Protein AF-A0AAJ0EB88-F1 (afdb_monomer_lite)

Organism: NCBI:txid359342

pLDDT: mean 83.56, std 17.17, range [38.0, 97.31]

Secondary structure (DSSP, 8-state):
--PPPP---------------EEEEE-SS-EEEESSSEEEE---S-S-TTPPEE--HHHHHHHHHTTTT--TT-B--EEEEE-

Structure (mmCIF, N/CA/C/O backbone):
data_AF-A0AAJ0EB88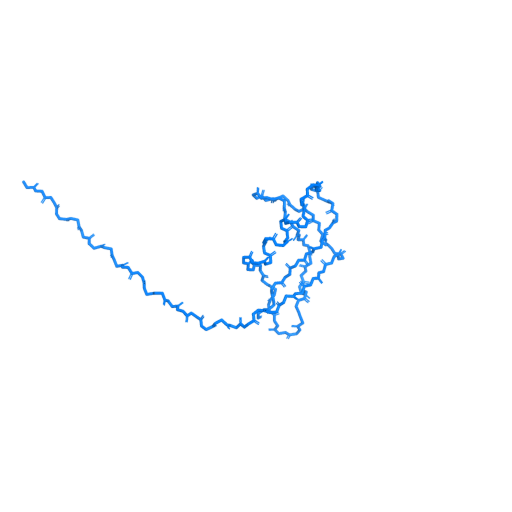-F1
#
_entry.id   AF-A0AAJ0EB88-F1
#
loop_
_atom_site.group_PDB
_atom_site.id
_atom_site.type_symbol
_atom_site.label_atom_id
_atom_site.label_alt_id
_atom_site.label_comp_id
_atom_site.label_asym_id
_atom_site.label_entity_id
_atom_site.label_seq_id
_atom_site.pdbx_PDB_ins_code
_atom_site.Cartn_x
_atom_site.Cartn_y
_atom_site.Cartn_z
_atom_site.occupancy
_atom_site.B_iso_or_equiv
_atom_site.auth_seq_id
_atom_site.auth_comp_id
_atom_site.auth_asym_id
_atom_site.auth_atom_id
_atom_site.pdbx_PDB_model_num
ATOM 1 N N . MET A 1 1 ? 39.193 31.759 23.322 1.00 38.00 1 MET A N 1
ATOM 2 C CA . MET A 1 1 ? 39.441 30.682 22.339 1.00 38.00 1 MET A CA 1
ATOM 3 C C . MET A 1 1 ? 38.102 30.019 22.041 1.00 38.00 1 MET A C 1
ATOM 5 O O . MET A 1 1 ? 37.623 29.266 22.874 1.00 38.00 1 MET A O 1
ATOM 9 N N . GLN A 1 2 ? 37.447 30.387 20.938 1.00 53.19 2 GLN A N 1
ATOM 10 C CA . GLN A 1 2 ? 36.144 29.853 20.522 1.00 53.19 2 GLN A CA 1
ATOM 11 C C . GLN A 1 2 ? 36.375 28.918 19.326 1.00 53.19 2 GLN A C 1
ATOM 13 O O . GLN A 1 2 ? 37.075 29.289 18.387 1.00 53.19 2 GLN A O 1
ATOM 18 N N . PHE A 1 3 ? 35.868 27.690 19.422 1.00 53.38 3 PHE A N 1
ATOM 19 C CA . PHE A 1 3 ? 36.094 26.592 18.478 1.00 53.38 3 PHE A CA 1
ATOM 20 C C . PHE A 1 3 ? 35.393 26.832 17.126 1.00 53.38 3 PHE A C 1
ATOM 22 O O . PHE A 1 3 ? 34.253 27.302 17.129 1.00 53.38 3 PHE A O 1
ATOM 29 N N . PRO A 1 4 ? 36.008 26.478 15.979 1.00 57.16 4 PRO A N 1
ATOM 30 C CA . PRO A 1 4 ? 35.340 26.511 14.685 1.00 57.16 4 PRO A CA 1
ATOM 31 C C . PRO A 1 4 ? 34.578 25.196 14.473 1.00 57.16 4 PRO A C 1
ATOM 33 O O . PRO A 1 4 ? 35.161 24.114 14.526 1.00 57.16 4 PRO A O 1
ATOM 36 N N . THR A 1 5 ? 33.269 25.265 14.236 1.00 63.97 5 THR A N 1
ATOM 37 C CA . THR A 1 5 ? 32.485 24.089 13.836 1.00 63.97 5 THR A CA 1
ATOM 38 C C . THR A 1 5 ? 32.486 23.976 12.316 1.00 63.97 5 THR A C 1
ATOM 40 O O . THR A 1 5 ? 32.121 24.908 11.602 1.00 63.97 5 THR A O 1
ATOM 43 N N . PHE A 1 6 ? 32.948 22.823 11.846 1.00 56.44 6 PHE A N 1
ATOM 44 C CA . PHE A 1 6 ? 33.058 22.423 10.451 1.00 56.44 6 PHE A CA 1
ATOM 45 C C . PHE A 1 6 ? 31.693 22.165 9.787 1.00 56.44 6 PHE A C 1
ATOM 47 O O . PHE A 1 6 ? 30.798 21.590 10.396 1.00 56.44 6 PHE A O 1
ATOM 54 N N . ALA A 1 7 ? 31.623 22.569 8.514 1.00 60.03 7 ALA A N 1
ATOM 55 C CA . ALA A 1 7 ? 30.959 21.963 7.353 1.00 60.03 7 ALA A CA 1
ATOM 56 C C . ALA A 1 7 ? 29.692 21.100 7.538 1.00 60.03 7 ALA A C 1
ATOM 58 O O . ALA A 1 7 ? 29.735 20.009 8.100 1.00 60.03 7 ALA A O 1
ATOM 59 N N . VAL A 1 8 ? 28.621 21.485 6.832 1.00 55.84 8 VAL A N 1
ATOM 60 C CA . VAL A 1 8 ? 27.605 20.539 6.347 1.00 55.84 8 VAL A CA 1
ATOM 61 C C . VAL A 1 8 ? 27.463 20.716 4.836 1.00 55.84 8 VAL A C 1
ATOM 63 O O . VAL A 1 8 ? 27.009 21.749 4.348 1.00 55.84 8 VAL A O 1
ATOM 66 N N . LEU A 1 9 ? 27.909 19.694 4.106 1.00 53.84 9 LEU A N 1
ATOM 67 C CA . LEU A 1 9 ? 27.670 19.485 2.681 1.00 53.84 9 LEU A CA 1
ATOM 68 C C . LEU A 1 9 ? 26.160 19.352 2.447 1.00 53.84 9 LEU A C 1
ATOM 70 O O . LEU A 1 9 ? 25.547 18.398 2.923 1.00 53.84 9 LEU A O 1
ATOM 74 N N . ALA A 1 10 ? 25.562 20.293 1.718 1.00 54.31 10 ALA A N 1
ATOM 75 C CA . ALA A 1 10 ? 24.189 20.158 1.252 1.00 54.31 10 ALA A CA 1
ATOM 76 C C . ALA A 1 10 ? 24.165 19.232 0.027 1.00 54.31 10 ALA A C 1
ATOM 78 O O . ALA A 1 10 ? 24.789 19.499 -1.000 1.00 54.31 10 ALA A O 1
ATOM 79 N N . SER A 1 11 ? 23.479 18.110 0.204 1.00 52.31 11 SER A N 1
ATOM 80 C CA . SER A 1 11 ? 23.363 16.961 -0.682 1.00 52.31 11 SER A CA 1
ATOM 81 C C . SER A 1 11 ? 22.913 17.310 -2.103 1.00 52.31 11 SER A C 1
ATOM 83 O O . SER A 1 11 ? 21.977 18.078 -2.315 1.00 52.31 11 SER A O 1
ATOM 85 N N . ILE A 1 12 ? 23.556 16.669 -3.079 1.00 57.91 12 ILE A N 1
ATOM 86 C CA . ILE A 1 12 ? 23.170 16.679 -4.490 1.00 57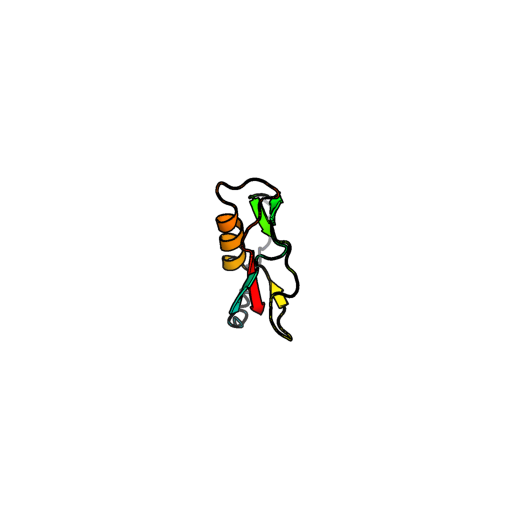.91 12 ILE A CA 1
ATOM 87 C C . ILE A 1 12 ? 21.792 16.015 -4.594 1.00 57.91 12 ILE A C 1
ATOM 89 O O . ILE A 1 12 ? 21.653 14.818 -4.345 1.00 57.91 12 ILE A O 1
ATOM 93 N N . MET A 1 13 ? 20.769 16.787 -4.955 1.00 56.25 13 MET A N 1
ATOM 94 C CA . MET A 1 13 ? 19.460 16.246 -5.311 1.00 56.25 13 MET A CA 1
ATOM 95 C C . MET A 1 13 ? 19.607 15.539 -6.660 1.00 56.25 13 MET A C 1
ATOM 97 O O . MET A 1 13 ? 19.577 16.171 -7.715 1.00 56.25 13 MET A O 1
ATOM 101 N N . VAL A 1 14 ? 19.809 14.222 -6.630 1.00 51.50 14 VAL A N 1
ATOM 102 C CA . VAL A 1 14 ? 19.642 13.371 -7.809 1.00 51.50 14 VAL A CA 1
ATOM 103 C C . VAL A 1 14 ? 18.158 13.410 -8.158 1.00 51.50 14 VAL A C 1
ATOM 105 O O . VAL A 1 14 ? 17.344 12.715 -7.553 1.00 51.50 14 VAL A O 1
ATOM 108 N N . ALA A 1 15 ? 17.795 14.258 -9.118 1.00 48.62 15 ALA A N 1
ATOM 109 C CA . ALA A 1 15 ? 16.528 14.154 -9.821 1.00 48.62 15 ALA A CA 1
ATOM 110 C C . ALA A 1 15 ? 16.584 12.869 -10.660 1.00 48.62 15 ALA A C 1
ATOM 112 O O . ALA A 1 15 ? 16.981 12.878 -11.824 1.00 48.62 15 ALA A O 1
ATOM 113 N N . GLY A 1 16 ? 16.280 11.738 -10.021 1.00 48.81 16 GLY A N 1
ATOM 114 C CA . GLY A 1 16 ? 16.074 10.475 -10.709 1.00 48.81 16 GLY A CA 1
ATOM 115 C C . GLY A 1 16 ? 14.938 10.662 -11.704 1.00 48.81 16 GLY A C 1
ATOM 116 O O . GLY A 1 16 ? 13.848 11.084 -11.320 1.00 48.81 16 GLY A O 1
ATOM 117 N N . ALA A 1 17 ? 15.217 10.400 -12.979 1.00 48.09 17 ALA A N 1
ATOM 118 C CA . ALA A 1 17 ? 14.214 10.351 -14.028 1.00 48.09 17 ALA A CA 1
ATOM 119 C C . ALA A 1 17 ? 13.065 9.448 -13.558 1.00 48.09 17 ALA A C 1
ATOM 121 O O . ALA A 1 17 ? 13.255 8.250 -13.346 1.00 48.09 17 ALA A O 1
ATOM 122 N N . SER A 1 18 ? 11.893 10.031 -13.315 1.00 50.03 18 SER A N 1
ATOM 123 C CA . SER A 1 18 ? 10.728 9.295 -12.851 1.00 50.03 18 SER A CA 1
ATOM 124 C C . SER A 1 18 ? 10.250 8.375 -13.970 1.00 50.03 18 SER A C 1
ATOM 126 O O . SER A 1 18 ? 9.635 8.818 -14.939 1.00 50.03 18 SER A O 1
ATOM 128 N N . ALA A 1 19 ? 10.511 7.074 -13.827 1.00 57.59 19 ALA A N 1
ATOM 129 C CA . ALA A 1 19 ? 9.680 6.074 -14.477 1.00 57.59 19 ALA A CA 1
ATOM 130 C C . ALA A 1 19 ? 8.227 6.384 -14.087 1.00 57.59 19 ALA A C 1
ATOM 132 O O . ALA A 1 19 ? 7.915 6.550 -12.905 1.00 57.59 19 ALA A O 1
ATOM 133 N N . GLN A 1 20 ? 7.357 6.573 -15.078 1.00 69.50 20 GLN A N 1
ATOM 134 C CA . GLN A 1 20 ? 5.964 6.920 -14.833 1.00 69.50 20 GLN A CA 1
ATOM 135 C C . GLN A 1 20 ? 5.279 5.721 -14.170 1.00 69.50 20 GLN A C 1
ATOM 137 O O . GLN A 1 20 ? 4.911 4.761 -14.845 1.00 69.50 20 GLN A O 1
ATOM 142 N N . ALA A 1 21 ? 5.143 5.771 -12.843 1.00 81.75 21 ALA A N 1
ATOM 143 C CA . ALA A 1 21 ? 4.457 4.741 -12.080 1.00 81.75 21 ALA A CA 1
ATOM 144 C C . ALA A 1 21 ? 3.015 4.604 -12.589 1.00 81.75 21 ALA A C 1
ATOM 146 O O . ALA A 1 21 ? 2.252 5.575 -12.649 1.00 81.75 21 ALA A O 1
ATOM 147 N N . THR A 1 22 ? 2.644 3.389 -12.976 1.00 91.25 22 THR A N 1
ATOM 148 C CA . THR A 1 22 ? 1.244 3.018 -13.225 1.00 91.25 22 THR A CA 1
ATOM 149 C C . THR A 1 22 ? 0.610 2.573 -11.915 1.00 91.25 22 THR A C 1
ATOM 151 O O . THR A 1 22 ? 1.321 2.061 -11.067 1.00 91.25 22 THR A O 1
ATOM 154 N N . TYR A 1 23 ? -0.693 2.761 -11.715 1.00 92.19 23 TYR A N 1
ATOM 155 C CA . TYR A 1 23 ? -1.350 2.373 -10.462 1.00 92.19 23 TYR A CA 1
ATOM 156 C C . TYR A 1 23 ? -2.380 1.290 -10.735 1.00 92.19 23 TYR A C 1
ATOM 158 O O . TYR A 1 23 ? -3.227 1.459 -11.612 1.00 92.19 23 TYR A O 1
ATOM 166 N N . GLU A 1 24 ? -2.318 0.212 -9.967 1.00 94.00 24 GLU A N 1
ATOM 167 C CA . GLU A 1 24 ? -3.241 -0.916 -10.049 1.00 94.00 24 GLU A CA 1
ATOM 168 C C . GLU A 1 24 ? -3.899 -1.149 -8.687 1.00 94.00 24 GLU A C 1
ATOM 170 O O . GLU A 1 24 ? -3.369 -0.751 -7.645 1.00 94.00 24 GLU A O 1
ATOM 175 N N . THR A 1 25 ? -5.087 -1.753 -8.688 1.00 94.62 25 THR A N 1
ATOM 176 C CA . THR A 1 25 ? -5.844 -2.028 -7.466 1.00 94.62 25 THR A CA 1
ATOM 177 C C . THR A 1 25 ? -6.193 -3.503 -7.338 1.00 94.62 25 THR A C 1
ATOM 179 O O . THR A 1 25 ? -6.402 -4.203 -8.326 1.00 94.62 25 THR A O 1
ATOM 182 N N . ALA A 1 26 ? -6.273 -3.974 -6.097 1.00 92.50 26 ALA A N 1
ATOM 183 C CA . ALA A 1 26 ? -6.635 -5.343 -5.758 1.00 92.50 26 ALA A CA 1
ATOM 184 C C . ALA A 1 26 ? -7.402 -5.377 -4.430 1.00 92.50 26 ALA A C 1
ATOM 186 O O . ALA A 1 26 ? -7.135 -4.577 -3.536 1.00 92.50 26 ALA A O 1
ATOM 187 N N . ASN A 1 27 ? -8.360 -6.297 -4.289 1.00 91.69 27 ASN A N 1
ATOM 188 C CA . ASN A 1 27 ? -9.205 -6.399 -3.090 1.00 91.69 27 ASN A CA 1
ATOM 189 C C . ASN A 1 27 ? -9.426 -7.835 -2.571 1.00 91.69 27 ASN A C 1
ATOM 191 O O . ASN A 1 27 ? -10.237 -8.036 -1.672 1.00 91.69 27 ASN A O 1
ATOM 195 N N . TYR A 1 28 ? -8.736 -8.837 -3.126 1.00 88.00 28 TYR A N 1
ATOM 196 C CA . TYR A 1 28 ? -9.043 -10.253 -2.882 1.00 88.00 28 TYR A CA 1
ATOM 197 C C . TYR A 1 28 ? -8.382 -10.829 -1.616 1.00 88.00 28 TYR A C 1
ATOM 199 O O . TYR A 1 28 ? -8.941 -11.741 -1.012 1.00 88.00 28 TYR A O 1
ATOM 207 N N . LEU A 1 29 ? -7.231 -10.297 -1.185 1.00 91.50 29 LEU A N 1
ATOM 208 C CA . LEU A 1 29 ? -6.572 -10.652 0.087 1.00 91.50 29 LEU A CA 1
ATOM 209 C C . LEU A 1 29 ? -6.350 -9.451 1.014 1.00 91.50 29 LEU A C 1
ATOM 211 O O . LEU A 1 29 ? -5.829 -9.613 2.118 1.00 91.50 29 LEU A O 1
ATOM 215 N N . SER A 1 30 ? -6.697 -8.239 0.580 1.00 93.62 30 SER A N 1
ATOM 216 C CA . SER A 1 30 ? -6.368 -7.027 1.324 1.00 93.62 30 SER A CA 1
ATOM 217 C C . SER A 1 30 ? -7.335 -6.737 2.459 1.00 93.62 30 SER A C 1
ATOM 219 O O . SER A 1 30 ? -8.558 -6.723 2.299 1.00 93.62 30 SER A O 1
ATOM 221 N N . VAL A 1 31 ? -6.745 -6.423 3.607 1.00 97.06 31 VAL A N 1
ATOM 222 C CA . VAL A 1 31 ? -7.447 -6.025 4.824 1.00 97.06 31 VAL A CA 1
ATOM 223 C C . VAL A 1 31 ? -6.769 -4.812 5.450 1.00 97.06 31 VAL A C 1
ATOM 225 O O . VAL A 1 31 ? -5.590 -4.540 5.206 1.00 97.06 31 VAL A O 1
ATOM 228 N N . CYS A 1 32 ? -7.504 -4.082 6.283 1.00 97.19 32 CYS A N 1
ATOM 229 C CA . CYS A 1 32 ? -6.945 -2.981 7.054 1.00 97.19 32 CYS A CA 1
ATOM 230 C C . CYS A 1 32 ? -6.008 -3.519 8.139 1.00 97.19 32 CYS A C 1
ATOM 232 O O . CYS A 1 32 ? -6.434 -4.138 9.118 1.00 97.19 32 CYS A O 1
ATOM 234 N N . GLN A 1 33 ? -4.714 -3.283 7.954 1.00 95.88 33 GLN A N 1
ATOM 235 C CA . GLN A 1 33 ? -3.635 -3.691 8.847 1.00 95.88 33 GLN A CA 1
ATOM 236 C C . GLN A 1 33 ? -3.289 -2.543 9.807 1.00 95.88 33 GLN A C 1
ATOM 238 O O . GLN A 1 33 ? -3.468 -1.368 9.483 1.00 95.88 33 GLN A O 1
ATOM 243 N N . GLN A 1 34 ? -2.789 -2.876 11.000 1.00 91.81 34 GLN A N 1
ATOM 244 C CA . GLN A 1 34 ? -2.382 -1.871 11.984 1.00 91.81 34 GLN A CA 1
ATOM 245 C C . GLN A 1 34 ? -0.984 -1.322 11.663 1.00 91.81 34 GLN A C 1
ATOM 247 O O . GLN A 1 34 ? -0.024 -2.086 11.610 1.00 91.81 34 GLN A O 1
ATOM 252 N N . GLY A 1 35 ? -0.874 0.003 11.538 1.00 82.06 35 GLY A N 1
ATOM 253 C CA . GLY A 1 35 ? 0.381 0.753 11.436 1.00 82.06 35 GLY A CA 1
ATOM 254 C C . GLY A 1 35 ? 0.295 2.085 12.191 1.00 82.06 35 GLY A C 1
ATOM 255 O O . GLY A 1 35 ? -0.416 2.174 13.195 1.00 82.06 35 GLY A O 1
ATOM 256 N N . ILE A 1 36 ? 0.993 3.120 11.698 1.00 85.19 36 ILE A N 1
ATOM 257 C CA . ILE A 1 36 ? 0.824 4.515 12.161 1.00 85.19 36 ILE A CA 1
ATOM 258 C C . ILE A 1 36 ? -0.625 4.963 11.917 1.00 85.19 36 ILE A C 1
ATOM 260 O O . ILE A 1 36 ? -1.286 5.461 12.823 1.00 85.19 36 ILE A O 1
ATOM 264 N N . ASN A 1 37 ? -1.121 4.698 10.708 1.00 90.31 37 ASN A N 1
ATOM 265 C CA . ASN A 1 37 ? -2.533 4.714 10.348 1.00 90.31 37 ASN A CA 1
ATOM 266 C C . ASN A 1 37 ? -2.981 3.280 10.026 1.00 90.31 37 ASN A C 1
ATOM 268 O O . ASN A 1 37 ? -2.143 2.403 9.789 1.00 90.31 37 ASN A O 1
ATOM 272 N N . LEU A 1 38 ? -4.295 3.029 10.001 1.00 94.06 38 LEU A N 1
ATOM 273 C CA . LEU A 1 38 ? -4.795 1.807 9.368 1.00 94.06 38 LEU A CA 1
ATOM 274 C C . LEU A 1 38 ? -4.459 1.862 7.879 1.00 94.06 38 LEU A C 1
ATOM 276 O O . LEU A 1 38 ? -4.728 2.864 7.221 1.00 94.06 38 LEU A O 1
ATOM 280 N N . PHE A 1 39 ? -3.873 0.786 7.369 1.00 96.62 39 PHE A N 1
ATOM 281 C CA . PHE A 1 39 ? -3.360 0.723 6.008 1.00 96.62 39 PHE A CA 1
ATOM 282 C C . PHE A 1 39 ? -3.888 -0.516 5.299 1.00 96.62 39 PHE A C 1
ATOM 284 O O . PHE A 1 39 ? -3.784 -1.628 5.823 1.00 96.62 39 PHE A O 1
ATOM 291 N N . CYS A 1 40 ? -4.435 -0.334 4.101 1.00 96.88 40 CYS A N 1
ATOM 292 C CA . CYS A 1 40 ? -4.921 -1.442 3.299 1.00 96.88 40 CYS A CA 1
ATOM 293 C C . CYS A 1 40 ? -3.771 -2.228 2.654 1.00 96.88 40 CYS A C 1
ATOM 295 O O . CYS A 1 40 ? -3.065 -1.703 1.794 1.00 96.88 40 CYS A O 1
ATOM 297 N N . SER A 1 41 ? -3.582 -3.488 3.053 1.00 94.56 41 SER A N 1
ATOM 298 C CA . SER A 1 41 ? -2.543 -4.362 2.492 1.00 94.56 41 SER A CA 1
ATOM 299 C C . SER A 1 41 ? -2.924 -5.840 2.580 1.00 94.56 41 SER A C 1
ATOM 301 O O . SER A 1 41 ? -3.777 -6.228 3.380 1.00 94.56 41 SER A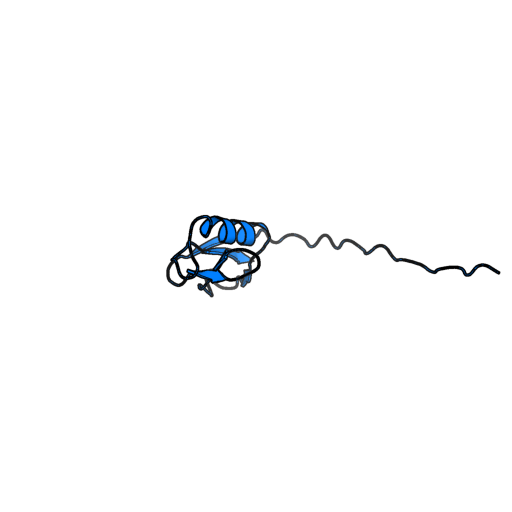 O 1
ATOM 303 N N . GLY A 1 42 ? -2.286 -6.669 1.757 1.00 93.56 42 GLY A N 1
ATOM 304 C CA . GLY A 1 42 ? -2.434 -8.126 1.756 1.00 93.56 42 GLY A CA 1
ATOM 305 C C . GLY A 1 42 ? -2.226 -8.764 0.384 1.00 93.56 42 GLY A C 1
ATOM 306 O O . GLY A 1 42 ? -1.860 -9.933 0.306 1.00 93.56 42 GLY A O 1
ATOM 307 N N . ASN A 1 43 ? -2.401 -8.004 -0.698 1.00 92.00 43 ASN A N 1
ATOM 308 C CA . ASN A 1 43 ? -2.112 -8.469 -2.049 1.00 92.00 43 ASN A CA 1
ATOM 309 C C . ASN A 1 43 ? -0.631 -8.255 -2.386 1.00 92.00 43 ASN A C 1
ATOM 311 O O . ASN A 1 43 ? -0.051 -7.214 -2.064 1.00 92.00 43 ASN A O 1
ATOM 315 N N . THR A 1 44 ? -0.056 -9.233 -3.079 1.00 90.38 44 THR A N 1
ATOM 316 C CA . THR A 1 44 ? 1.310 -9.220 -3.613 1.00 90.38 44 THR A CA 1
ATOM 317 C C . THR A 1 44 ? 1.287 -9.668 -5.067 1.00 90.38 44 THR A C 1
ATOM 319 O O . THR A 1 44 ? 0.512 -10.567 -5.405 1.00 90.38 44 THR A O 1
ATOM 322 N N . GLY A 1 45 ? 2.169 -9.117 -5.896 1.00 90.56 45 GLY A N 1
ATOM 323 C CA . GLY A 1 45 ? 2.192 -9.404 -7.328 1.00 90.56 45 GLY A CA 1
ATOM 324 C C . GLY A 1 45 ? 0.978 -8.814 -8.040 1.00 90.56 45 GLY A C 1
ATOM 325 O O . GLY A 1 45 ? 0.440 -9.444 -8.948 1.00 90.56 45 GLY A O 1
ATOM 326 N N . VAL A 1 46 ? 0.515 -7.646 -7.582 1.00 92.06 46 VAL A N 1
ATOM 327 C CA . VAL A 1 46 ? -0.591 -6.919 -8.214 1.00 92.06 46 VAL A CA 1
A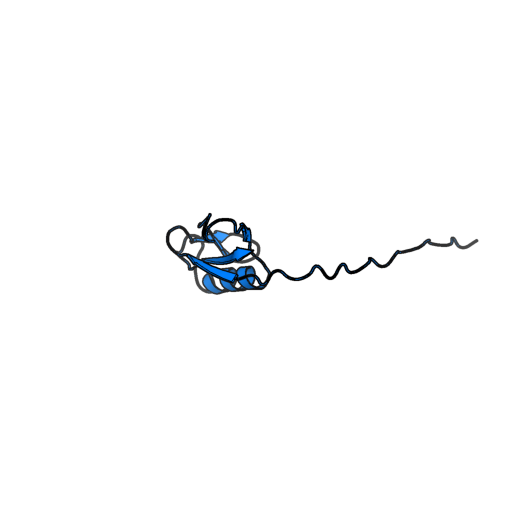TOM 328 C C . VAL A 1 46 ? -0.154 -6.438 -9.593 1.00 92.06 46 VAL A C 1
ATOM 330 O O . VAL A 1 46 ? -0.898 -6.583 -10.556 1.00 92.06 46 VAL A O 1
ATOM 333 N N . CYS A 1 47 ? 1.069 -5.925 -9.698 1.00 91.88 47 CYS A N 1
ATOM 334 C CA . CYS A 1 47 ? 1.595 -5.383 -10.934 1.00 91.88 47 CYS A CA 1
ATOM 335 C C . CYS A 1 47 ? 1.897 -6.475 -11.967 1.00 91.88 47 CYS A C 1
ATOM 337 O O . CYS A 1 47 ? 2.495 -7.514 -11.674 1.00 91.88 47 CYS A O 1
ATOM 339 N N . GLN A 1 48 ? 1.529 -6.214 -13.222 1.00 86.12 48 GLN A N 1
ATOM 340 C CA . GLN A 1 48 ? 1.790 -7.146 -14.317 1.00 86.12 48 GLN A CA 1
ATOM 341 C C . GLN A 1 48 ? 3.290 -7.295 -14.642 1.00 86.12 48 GLN A C 1
ATOM 343 O O . GLN A 1 48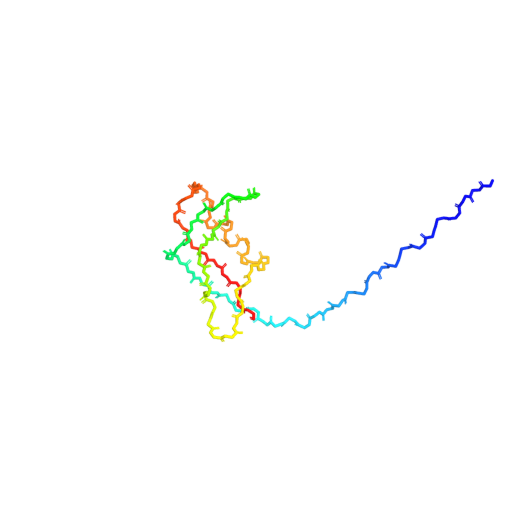 ? 4.091 -6.387 -14.427 1.00 86.12 48 GLN A O 1
ATOM 348 N N . LYS A 1 49 ? 3.639 -8.465 -15.205 1.00 79.25 49 LYS A N 1
ATOM 349 C CA . LYS A 1 49 ? 4.974 -8.937 -15.639 1.00 79.25 49 LYS A CA 1
ATOM 350 C C . LYS A 1 49 ? 6.091 -7.883 -15.666 1.00 79.25 49 LYS A C 1
ATOM 352 O O . LYS A 1 49 ? 6.112 -7.002 -16.521 1.00 79.25 49 LYS A O 1
ATOM 357 N N . GLY A 1 50 ? 7.092 -8.099 -14.812 1.00 79.00 50 GLY A N 1
ATOM 358 C CA . GLY A 1 50 ? 8.352 -7.351 -14.805 1.00 79.00 50 GLY A CA 1
ATOM 359 C C . GLY A 1 50 ? 8.307 -6.036 -14.031 1.00 79.00 50 GLY A C 1
ATOM 360 O O . GLY A 1 50 ? 9.364 -5.451 -13.819 1.00 79.00 50 GLY A O 1
ATOM 361 N N . LYS A 1 51 ? 7.123 -5.603 -13.585 1.00 87.25 51 LYS A N 1
ATOM 362 C CA . LYS A 1 51 ? 6.967 -4.452 -12.698 1.00 87.25 51 LYS A CA 1
ATOM 363 C C . LYS A 1 51 ? 6.990 -4.873 -11.237 1.00 87.25 51 LYS A C 1
ATOM 365 O O . LYS A 1 51 ? 6.571 -5.977 -10.888 1.00 87.25 51 LYS A O 1
ATOM 370 N N . THR A 1 52 ? 7.477 -3.975 -10.396 1.00 89.94 52 THR A N 1
ATOM 371 C CA . THR A 1 52 ? 7.556 -4.177 -8.952 1.00 89.94 52 THR A CA 1
ATOM 372 C C . THR A 1 52 ? 6.389 -3.485 -8.266 1.00 89.94 52 THR A C 1
ATOM 374 O O . THR A 1 52 ? 6.126 -2.308 -8.516 1.00 89.94 52 THR A O 1
ATOM 377 N N . ASP A 1 53 ? 5.730 -4.209 -7.365 1.00 90.81 53 ASP A N 1
ATOM 378 C CA . ASP A 1 53 ? 4.762 -3.640 -6.435 1.00 90.81 53 ASP A CA 1
ATOM 379 C C . ASP A 1 53 ? 5.482 -2.672 -5.485 1.00 90.81 53 ASP A C 1
ATOM 381 O O . ASP A 1 53 ? 6.338 -3.076 -4.695 1.00 90.81 53 ASP A O 1
ATOM 385 N N . THR A 1 54 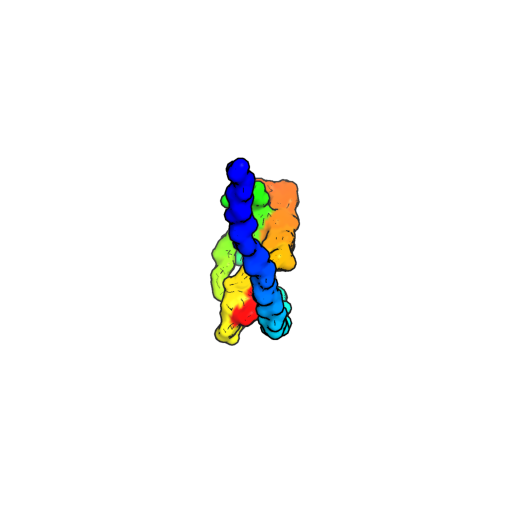? 5.129 -1.390 -5.532 1.00 91.62 54 THR A N 1
ATOM 386 C CA . THR A 1 54 ? 5.613 -0.384 -4.585 1.00 91.62 54 THR A CA 1
ATOM 387 C C . THR A 1 54 ? 4.471 0.445 -4.008 1.00 91.62 54 THR A C 1
ATOM 389 O O . THR A 1 54 ? 3.394 0.581 -4.591 1.00 91.62 54 THR A O 1
ATOM 392 N N . PHE A 1 55 ? 4.705 1.017 -2.831 1.00 92.12 55 PHE A N 1
ATOM 393 C CA . PHE A 1 55 ? 3.786 1.936 -2.172 1.00 92.12 55 PHE A CA 1
ATOM 394 C C . PHE A 1 55 ? 4.430 3.315 -2.107 1.00 92.12 55 PHE A C 1
ATOM 396 O O . PHE A 1 55 ? 4.975 3.724 -1.084 1.00 92.12 55 PHE A O 1
ATOM 403 N N . ASP A 1 56 ? 4.384 4.036 -3.225 1.00 92.38 56 ASP A N 1
ATOM 404 C CA . ASP A 1 56 ? 4.785 5.441 -3.244 1.00 92.38 56 ASP A CA 1
ATOM 405 C C . ASP A 1 56 ? 3.832 6.305 -2.392 1.00 92.38 56 ASP A C 1
ATOM 407 O O . ASP A 1 56 ? 2.851 5.822 -1.818 1.00 92.38 56 ASP A O 1
ATOM 411 N N . THR A 1 57 ? 4.087 7.610 -2.306 1.00 93.50 57 THR A N 1
ATOM 412 C CA . THR A 1 57 ? 3.254 8.528 -1.512 1.00 93.50 57 THR A CA 1
ATOM 413 C C . THR A 1 57 ? 1.775 8.495 -1.920 1.00 93.50 57 THR A C 1
ATOM 415 O O . THR A 1 57 ? 0.895 8.620 -1.065 1.00 93.50 57 THR A O 1
ATOM 418 N N . ARG A 1 58 ? 1.474 8.310 -3.214 1.00 93.50 58 ARG A N 1
ATOM 419 C CA . ARG A 1 58 ? 0.097 8.281 -3.722 1.00 93.50 58 ARG A CA 1
ATOM 420 C C . ARG A 1 58 ? -0.598 6.974 -3.357 1.00 93.50 58 ARG A C 1
ATOM 422 O O . ARG A 1 58 ? -1.708 7.019 -2.831 1.00 93.50 58 ARG A O 1
ATOM 429 N N . ALA A 1 59 ? 0.040 5.837 -3.618 1.00 94.50 59 ALA A N 1
ATOM 430 C CA . ALA A 1 59 ? -0.474 4.525 -3.248 1.00 94.50 59 ALA A CA 1
ATOM 431 C C . ALA A 1 59 ? -0.635 4.422 -1.725 1.00 94.50 59 ALA A C 1
ATOM 433 O O . ALA A 1 59 ? -1.665 3.956 -1.247 1.00 94.50 59 ALA A O 1
ATOM 434 N N . THR A 1 60 ? 0.323 4.956 -0.962 1.00 95.00 60 THR A N 1
ATOM 435 C CA . THR A 1 60 ? 0.262 4.988 0.502 1.00 95.00 60 THR A CA 1
ATOM 436 C C . THR A 1 60 ? -0.987 5.710 0.987 1.00 95.00 60 THR A C 1
ATOM 438 O O . THR A 1 60 ? -1.787 5.132 1.718 1.00 95.00 60 THR A O 1
ATOM 441 N N . LYS A 1 61 ? -1.211 6.938 0.507 1.00 95.69 61 LYS A N 1
ATOM 442 C CA . LYS A 1 61 ? -2.388 7.723 0.884 1.00 95.69 61 LYS A CA 1
ATOM 443 C C . LYS A 1 61 ? -3.696 7.029 0.493 1.00 95.69 61 LYS A C 1
ATOM 445 O O . LYS A 1 61 ? -4.627 7.008 1.288 1.00 95.69 61 LYS A O 1
ATOM 450 N N . ALA A 1 62 ? -3.761 6.435 -0.700 1.00 96.31 62 ALA A N 1
ATOM 451 C CA . ALA A 1 62 ? -4.946 5.708 -1.154 1.00 96.31 62 ALA A CA 1
ATOM 452 C C . ALA A 1 62 ? -5.272 4.501 -0.254 1.00 96.31 62 ALA A C 1
ATOM 454 O O . ALA A 1 62 ? -6.438 4.254 0.047 1.00 96.31 62 ALA A O 1
ATOM 455 N N . ASN A 1 63 ? -4.253 3.784 0.226 1.00 96.81 63 ASN A N 1
ATOM 456 C CA . ASN A 1 63 ? -4.426 2.646 1.132 1.00 96.81 63 ASN A CA 1
ATOM 457 C C . ASN A 1 63 ? -4.844 3.053 2.546 1.00 96.81 63 ASN A C 1
ATOM 459 O O . ASN A 1 63 ? -5.618 2.334 3.176 1.00 96.81 63 ASN A O 1
ATOM 463 N N . GLU A 1 64 ? -4.356 4.188 3.044 1.00 96.81 64 GLU A N 1
ATOM 464 C CA . GLU A 1 64 ? -4.831 4.765 4.307 1.00 96.81 64 GLU A CA 1
ATOM 465 C C . GLU A 1 64 ? -6.284 5.238 4.182 1.00 96.81 64 GLU A C 1
ATOM 467 O O . GLU A 1 64 ? -7.125 4.941 5.032 1.00 96.81 64 GLU A O 1
ATOM 472 N N . ASP A 1 65 ? -6.602 5.932 3.086 1.00 96.81 65 ASP A N 1
ATOM 473 C CA . ASP A 1 65 ? -7.949 6.419 2.799 1.00 96.81 65 ASP A CA 1
ATOM 474 C C . ASP A 1 65 ? -8.945 5.260 2.648 1.00 96.81 65 ASP A C 1
ATOM 476 O O . ASP A 1 65 ? -10.063 5.356 3.158 1.00 96.81 65 ASP A O 1
ATOM 480 N N . SER A 1 66 ? -8.532 4.134 2.051 1.00 96.44 66 SER A N 1
ATOM 481 C CA . SER A 1 66 ? -9.368 2.930 1.941 1.00 96.44 66 SER A CA 1
ATOM 482 C C . SER A 1 66 ? -9.726 2.305 3.294 1.00 96.44 66 SER A C 1
ATOM 484 O O . SER A 1 66 ? -10.636 1.480 3.333 1.00 96.44 66 SER A O 1
ATOM 486 N N . CYS A 1 67 ? -9.036 2.664 4.378 1.00 97.00 67 CYS A N 1
ATOM 487 C CA . CYS A 1 67 ? -9.303 2.168 5.727 1.00 97.00 67 CYS A CA 1
ATOM 488 C C . CYS A 1 67 ? -9.964 3.201 6.649 1.00 97.00 67 CYS A C 1
ATOM 490 O O . CYS A 1 67 ? -10.212 2.914 7.823 1.00 97.00 67 CYS A O 1
ATOM 492 N N . LYS A 1 68 ? -10.284 4.402 6.156 1.00 95.69 68 LYS A N 1
ATOM 493 C CA . LYS A 1 68 ? -10.974 5.418 6.960 1.00 95.69 68 LYS A CA 1
ATOM 494 C C . LYS A 1 68 ? -12.366 4.946 7.367 1.00 95.69 68 LYS A C 1
ATOM 496 O O . LYS A 1 68 ? -13.182 4.580 6.531 1.00 95.69 68 LYS A O 1
ATOM 501 N N . GLY A 1 69 ? -12.641 4.996 8.670 1.00 94.06 69 GLY A N 1
ATOM 502 C CA . GLY A 1 69 ? -13.913 4.542 9.240 1.00 94.06 69 GLY A CA 1
ATOM 503 C C . GLY A 1 69 ? -14.059 3.019 9.333 1.00 94.06 69 GLY A C 1
ATOM 504 O O . GLY A 1 69 ? -15.061 2.554 9.872 1.00 94.06 69 GLY A O 1
ATOM 505 N N . LEU A 1 70 ? -13.067 2.257 8.862 1.00 95.94 70 LEU A N 1
ATOM 506 C CA . LEU A 1 70 ? -12.998 0.807 9.008 1.00 95.94 70 LEU A CA 1
ATOM 507 C C . LEU A 1 70 ? -12.189 0.419 10.249 1.00 95.94 70 LEU A C 1
ATOM 509 O O . LEU A 1 70 ? -11.489 1.234 10.858 1.00 95.94 70 LEU A O 1
ATOM 513 N N . LYS A 1 71 ? -12.295 -0.849 10.635 1.00 96.00 71 LYS A N 1
ATOM 514 C CA . LYS A 1 71 ? -11.539 -1.455 11.728 1.00 96.00 71 LYS A CA 1
ATOM 515 C C . LYS A 1 71 ? -10.444 -2.362 11.180 1.00 96.00 71 LYS A C 1
ATOM 517 O O . LYS A 1 71 ? -10.441 -2.768 10.020 1.00 96.00 71 LYS A O 1
ATOM 522 N N . ARG A 1 72 ? -9.493 -2.710 12.047 1.00 95.75 72 ARG A N 1
ATOM 523 C CA . ARG A 1 72 ? -8.460 -3.695 11.716 1.00 95.75 72 ARG A CA 1
ATOM 524 C C . ARG A 1 72 ? -9.105 -5.025 11.313 1.00 95.75 72 ARG A C 1
ATOM 526 O O . ARG A 1 72 ? -9.918 -5.553 12.066 1.00 95.75 72 ARG A O 1
ATOM 533 N N . GLY A 1 73 ? -8.666 -5.587 10.191 1.00 94.88 73 GLY A N 1
ATOM 534 C CA . GLY A 1 73 ? -9.168 -6.852 9.650 1.00 94.88 73 GLY A CA 1
ATOM 535 C C . GLY A 1 73 ? -10.365 -6.711 8.710 1.00 94.88 73 GLY A C 1
ATOM 536 O O . GLY A 1 73 ? -10.692 -7.686 8.039 1.00 94.88 73 GLY A O 1
ATOM 537 N N . ASP A 1 74 ? -10.971 -5.525 8.608 1.00 96.88 74 ASP A N 1
ATOM 538 C CA . ASP A 1 74 ? -11.997 -5.270 7.599 1.00 96.88 74 ASP A CA 1
ATOM 539 C C . ASP A 1 74 ? -11.373 -5.321 6.201 1.00 96.88 74 ASP A C 1
ATOM 541 O O . ASP A 1 74 ? -10.235 -4.885 5.991 1.00 96.88 74 ASP A O 1
ATOM 545 N N . SER A 1 75 ? -12.123 -5.850 5.236 1.00 97.00 75 SER A N 1
ATOM 546 C CA . SER A 1 75 ? -11.717 -5.865 3.832 1.00 97.00 75 SER A CA 1
ATOM 547 C C . SER A 1 75 ? -11.608 -4.447 3.277 1.00 97.00 75 SER A C 1
ATOM 549 O O . SER A 1 75 ? -12.409 -3.569 3.598 1.00 97.00 75 SER A O 1
ATOM 551 N N . CYS A 1 76 ? -10.630 -4.228 2.406 1.00 96.75 76 CYS A N 1
ATOM 552 C CA . CYS A 1 76 ? -10.349 -2.921 1.818 1.00 96.75 76 CYS A CA 1
ATOM 553 C C . CYS A 1 76 ? -9.791 -3.074 0.395 1.00 96.75 76 CYS A C 1
ATOM 555 O O . CYS A 1 76 ? -9.416 -4.174 -0.021 1.00 96.75 76 CYS A O 1
ATOM 557 N N . THR A 1 77 ? -9.731 -1.974 -0.362 1.00 97.31 77 THR A N 1
ATOM 558 C CA . THR A 1 77 ? -9.144 -1.965 -1.710 1.00 97.31 77 THR A CA 1
ATOM 559 C C . THR A 1 77 ? -7.721 -1.433 -1.652 1.00 97.31 77 THR A C 1
ATOM 561 O O . THR A 1 77 ? -7.494 -0.253 -1.390 1.00 97.31 77 THR A O 1
ATOM 564 N N . GLN A 1 78 ? -6.760 -2.311 -1.918 1.00 97.12 78 GLN A N 1
ATOM 565 C CA . GLN A 1 78 ? -5.351 -1.960 -1.955 1.00 97.12 78 GLN A CA 1
ATOM 566 C C . GLN A 1 78 ? -5.015 -1.315 -3.299 1.00 97.12 78 GLN A C 1
ATOM 568 O O . GLN A 1 78 ? -5.357 -1.851 -4.349 1.00 97.12 78 GLN A O 1
ATOM 573 N N . THR A 1 79 ? -4.315 -0.188 -3.266 1.00 96.88 79 THR A N 1
ATOM 574 C CA . THR A 1 79 ? -3.707 0.487 -4.414 1.00 96.88 79 THR A CA 1
ATOM 575 C C . THR A 1 79 ? -2.199 0.268 -4.387 1.00 96.88 79 THR A C 1
ATOM 577 O O . THR A 1 79 ? -1.557 0.473 -3.356 1.00 96.88 79 THR A O 1
ATOM 580 N N . VAL A 1 80 ? -1.623 -0.122 -5.517 1.00 95.06 80 VAL A N 1
ATOM 581 C CA . VAL A 1 80 ? -0.190 -0.383 -5.684 1.00 95.06 80 VAL A CA 1
ATOM 582 C C . VAL A 1 80 ? 0.332 0.470 -6.832 1.00 95.06 80 VAL A C 1
ATOM 584 O O . VAL A 1 80 ? -0.321 0.598 -7.867 1.00 95.06 80 VAL A O 1
ATOM 587 N N . ALA A 1 81 ? 1.497 1.080 -6.642 1.00 94.50 81 ALA A N 1
ATOM 588 C CA . ALA A 1 81 ? 2.255 1.685 -7.722 1.00 94.50 81 ALA A CA 1
ATOM 589 C C . ALA A 1 81 ? 3.126 0.604 -8.378 1.00 94.50 81 ALA A C 1
ATOM 591 O O . ALA A 1 81 ? 3.822 -0.145 -7.704 1.00 94.50 81 ALA A O 1
ATOM 592 N N . CYS A 1 82 ? 3.073 0.532 -9.696 1.00 92.44 82 CYS A N 1
ATOM 593 C CA . CYS A 1 82 ? 3.757 -0.435 -10.533 1.00 92.44 82 CYS A CA 1
ATOM 594 C C . CYS A 1 82 ? 4.852 0.284 -11.308 1.00 92.44 82 CYS A C 1
ATOM 596 O O . CYS A 1 82 ? 4.550 1.075 -12.215 1.00 92.44 82 CYS A O 1
ATOM 598 N N . VAL A 1 83 ? 6.096 0.002 -10.921 1.00 88.75 83 VAL A N 1
ATOM 599 C CA . VAL A 1 83 ? 7.330 0.601 -11.456 1.00 88.75 83 VAL A CA 1
ATOM 600 C C . VAL A 1 83 ? 8.221 -0.426 -12.129 1.00 88.75 83 VAL A C 1
ATOM 602 O O . VAL A 1 83 ? 8.185 -1.607 -11.712 1.00 88.75 83 VAL A O 1
#

Foldseek 3Di:
DDDDDDDDDDDDPPPPDDPPWDKFKDFPQWWQADDPAGFTDGDAPRAPPPWHWDCDPVQRVQRRVQCVVHDGGHTGMHMTTTD

Sequence (83 aa):
MQFPTFAVLASIMVAGASAQATYETANYLSVCQQGINLFCSGNTGVCQKGKTDTFDTRATKANEDSCKGLKRGDSCTQTVACV

Radius of gyration: 19.02 Å; chains: 1; bounding box: 53×41×38 Å